Protein AF-W2TAZ3-F1 (afdb_monomer)

Radius of gyration: 18.21 Å; Cα contacts (8 Å, |Δi|>4): 31; chains: 1; bounding box: 49×25×47 Å

Sequence (84 aa):
MYDDTLSRQAKKRMNELPVEEILRIQSRTAFTVREEELLRGLDIGNNSCPDRAMMEELIKKYPEDFHSARTPQSLLDHWHILNS

Nearest PDB structures (foldseek):
  6d57-assembly1_B  TM=4.216E-01  e=3.491E+00  Campylobacter jejuni
  4ets-assembly1_A  TM=4.121E-01  e=5.013E+00  Campylobacter jejuni subsp. jejuni
  2cru-assembly1_A  TM=2.343E-01  e=8.625E+00  Homo sapiens

Foldseek 3Di:
DPDPVVVVVVVVVVVVPPPVNVLVVVVVDDQDPLLVVLLVPQCCDPPPADDLVSLVVSCVVCVPNDDPSDHSVNSRVVSVVVVD

Mean predicted aligned error: 10.42 Å

Organism: Necator americanus (NCBI:txid51031)

pLDDT: mean 79.03, std 11.96, range [54.78, 93.12]

Solvent-accessible surface area (backbone atoms only — not comparable to full-atom values): 5201 Å² total; per-residue (Å²): 134,86,57,68,64,59,55,50,51,51,56,49,50,68,72,62,58,52,68,70,58,50,50,58,52,54,74,67,54,73,84,48,72,66,44,48,51,54,64,70,66,53,82,50,77,93,49,94,65,80,51,59,65,58,38,43,52,49,44,71,72,37,62,86,67,44,62,91,87,67,43,34,66,58,51,51,56,49,49,51,62,74,74,103

Secondary structure (DSSP, 8-state):
---HHHHHHHHHHHHT--HHHHHHHHTTPPPPHHHHHHHHT---TT-SS--HHHHHHHHHH-TTTS-TT--HHHHHHHHHHHT-

InterPro domains:
  IPR025999 Microspherule protein, N-terminal domain [PF13325] (1-83)

Structure (mmCIF, N/CA/C/O backbone):
data_AF-W2TAZ3-F1
#
_entry.id   AF-W2TAZ3-F1
#
loop_
_atom_site.group_PDB
_atom_site.id
_atom_site.type_symbol
_atom_site.label_atom_id
_atom_site.label_alt_id
_atom_site.label_comp_id
_atom_site.label_asym_id
_atom_site.label_entity_id
_atom_site.label_seq_id
_atom_site.pdbx_PDB_ins_code
_atom_site.Cartn_x
_atom_site.Cartn_y
_atom_site.Cartn_z
_atom_site.occupancy
_atom_site.B_iso_or_equiv
_atom_site.auth_seq_id
_atom_site.auth_comp_id
_atom_site.auth_asym_id
_atom_site.auth_atom_id
_atom_site.pdbx_PDB_model_num
ATOM 1 N N . MET A 1 1 ? -34.028 -10.685 27.539 1.00 57.78 1 MET A N 1
ATOM 2 C CA . MET A 1 1 ? -33.742 -9.293 27.945 1.00 57.78 1 MET A CA 1
ATOM 3 C C . MET A 1 1 ? -32.453 -8.884 27.257 1.00 57.78 1 MET A C 1
ATOM 5 O O . MET A 1 1 ? -31.449 -9.545 27.479 1.00 57.78 1 MET A O 1
ATOM 9 N N . TYR A 1 2 ? -32.503 -7.909 26.347 1.00 54.78 2 TYR A N 1
ATOM 10 C CA . TYR A 1 2 ? -31.296 -7.332 25.752 1.00 54.78 2 TYR A CA 1
ATOM 11 C C . TYR A 1 2 ? -30.743 -6.324 26.756 1.00 54.78 2 TYR A C 1
ATOM 13 O O . TYR A 1 2 ? -31.447 -5.395 27.143 1.00 54.78 2 TYR A O 1
ATOM 21 N N . ASP A 1 3 ? -29.527 -6.557 27.231 1.00 68.88 3 ASP A N 1
ATOM 22 C CA . ASP A 1 3 ? -28.897 -5.701 28.224 1.00 68.88 3 ASP A CA 1
ATOM 23 C C . ASP A 1 3 ? -28.295 -4.478 27.511 1.00 68.88 3 ASP A C 1
ATOM 25 O O . ASP A 1 3 ? -27.228 -4.532 26.892 1.00 68.88 3 ASP A O 1
ATOM 29 N N . ASP A 1 4 ? -29.048 -3.377 27.519 1.00 61.81 4 ASP A N 1
ATOM 30 C CA . ASP A 1 4 ? -28.697 -2.098 26.883 1.00 61.81 4 ASP A CA 1
ATOM 31 C C . ASP A 1 4 ? -27.337 -1.560 27.370 1.00 61.81 4 ASP A C 1
ATOM 33 O O . ASP A 1 4 ? -26.601 -0.901 26.628 1.00 61.81 4 ASP A O 1
ATOM 37 N N . THR A 1 5 ? -26.978 -1.880 28.614 1.00 64.06 5 THR A N 1
ATOM 38 C CA . THR A 1 5 ? -25.696 -1.558 29.240 1.00 64.06 5 THR A CA 1
ATOM 39 C C . THR A 1 5 ? -24.543 -2.368 28.652 1.00 64.06 5 THR A C 1
ATOM 41 O O . THR A 1 5 ? -23.537 -1.775 28.252 1.00 64.06 5 THR A O 1
ATOM 44 N N . LEU A 1 6 ? -24.702 -3.684 28.489 1.00 62.53 6 LEU A N 1
ATOM 45 C CA . LEU A 1 6 ? -23.724 -4.541 27.813 1.00 62.53 6 LEU A CA 1
ATOM 46 C C . LEU A 1 6 ? -23.502 -4.103 26.355 1.00 62.53 6 LEU A C 1
ATOM 48 O O . LEU A 1 6 ? -22.366 -4.041 25.884 1.00 62.53 6 LEU A O 1
ATOM 52 N N . SER A 1 7 ? -24.574 -3.722 25.651 1.00 63.72 7 SER A N 1
ATOM 53 C CA . SER A 1 7 ? -24.492 -3.264 24.258 1.00 63.72 7 SER A CA 1
ATOM 54 C C . SER A 1 7 ? -23.727 -1.937 24.116 1.00 63.72 7 SER A C 1
ATOM 56 O O . SER A 1 7 ? -22.901 -1.781 23.212 1.00 63.72 7 SER A O 1
ATOM 58 N N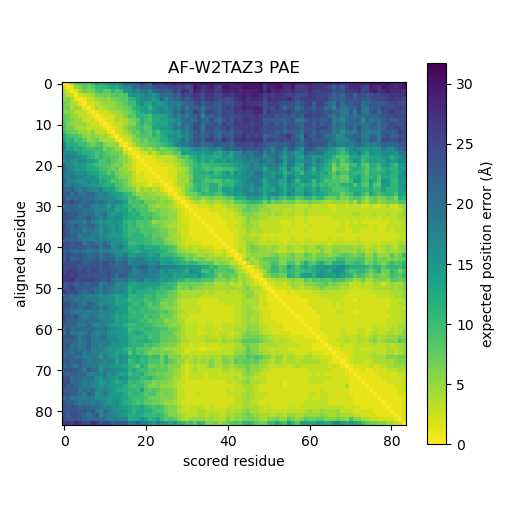 . ARG A 1 8 ? -23.921 -0.987 25.044 1.00 65.12 8 ARG A N 1
ATOM 59 C CA . ARG A 1 8 ? -23.148 0.273 25.083 1.00 65.12 8 ARG A CA 1
ATOM 60 C C . ARG A 1 8 ? -21.690 0.045 25.463 1.00 65.12 8 ARG A C 1
ATOM 62 O O . ARG A 1 8 ? -20.811 0.671 24.878 1.00 65.12 8 ARG A O 1
ATOM 69 N N . GLN A 1 9 ? -21.422 -0.861 26.401 1.00 61.34 9 GLN A N 1
ATOM 70 C CA . GLN A 1 9 ? -20.061 -1.187 26.819 1.00 61.34 9 GLN A CA 1
ATOM 71 C C . GLN A 1 9 ? -19.278 -1.893 25.702 1.00 61.34 9 GLN A C 1
ATOM 73 O O . GLN A 1 9 ? -18.112 -1.570 25.479 1.00 61.34 9 GLN A O 1
ATOM 78 N N . ALA A 1 10 ? -19.931 -2.775 24.940 1.00 60.28 10 ALA A N 1
ATOM 79 C CA . ALA A 1 10 ? -19.360 -3.378 23.739 1.00 60.28 10 ALA A CA 1
ATOM 80 C C . ALA A 1 10 ? -19.046 -2.323 22.662 1.00 60.28 10 ALA A C 1
ATOM 82 O O . ALA A 1 10 ? -17.929 -2.290 22.151 1.00 60.28 10 ALA A O 1
ATOM 83 N N . LYS A 1 11 ? -19.975 -1.394 22.380 1.00 60.78 11 LYS A N 1
ATOM 84 C CA . LYS A 1 11 ? -19.742 -0.269 21.448 1.00 60.78 11 LYS A CA 1
ATOM 85 C C . LYS A 1 11 ? -18.595 0.646 21.885 1.00 60.78 11 LYS A C 1
ATOM 87 O O . LYS A 1 11 ? -17.857 1.149 21.038 1.00 60.78 11 LYS A O 1
ATOM 92 N N . LYS A 1 12 ? -18.438 0.863 23.193 1.00 60.72 12 LYS A N 1
ATOM 93 C CA . LYS A 1 12 ? -17.346 1.669 23.746 1.00 60.72 12 LYS A CA 1
ATOM 94 C C . LYS A 1 12 ? -16.002 0.952 23.606 1.00 60.72 12 LYS A C 1
ATOM 96 O O . LYS A 1 12 ? -15.067 1.543 23.088 1.00 60.72 12 LYS A O 1
ATOM 101 N N . ARG A 1 13 ? -15.942 -0.346 23.922 1.00 58.12 13 ARG A N 1
ATOM 102 C CA . ARG A 1 13 ? -14.736 -1.164 23.707 1.00 58.12 13 ARG A CA 1
ATOM 103 C C . ARG A 1 13 ? -14.338 -1.303 22.238 1.00 58.12 13 ARG A C 1
ATOM 105 O O . ARG A 1 13 ? -13.151 -1.351 21.956 1.00 58.12 13 ARG A O 1
ATO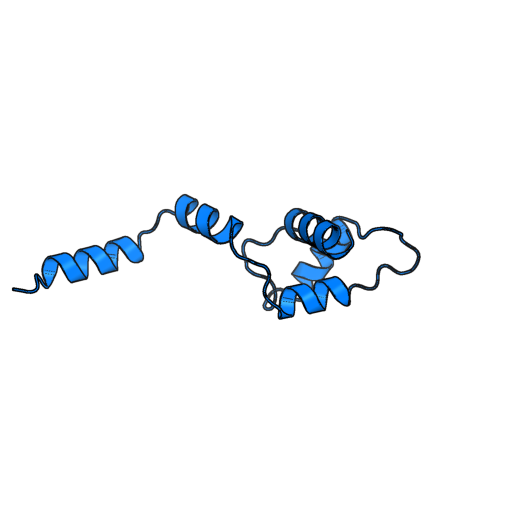M 112 N N . MET A 1 14 ? -15.294 -1.330 21.307 1.00 56.81 14 MET A N 1
ATOM 113 C CA . MET A 1 14 ? -14.989 -1.276 19.869 1.00 56.81 14 MET A CA 1
ATOM 114 C C . MET A 1 14 ? -14.343 0.056 19.454 1.00 56.81 14 MET A C 1
ATOM 116 O O . MET A 1 14 ? -13.537 0.064 18.532 1.00 56.81 14 MET A O 1
ATOM 120 N N . ASN A 1 15 ?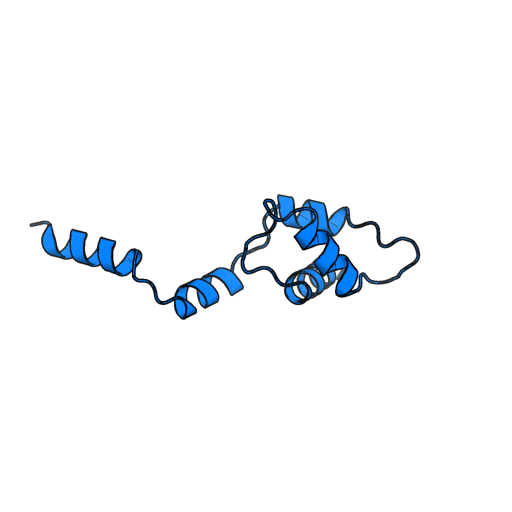 -14.671 1.166 20.126 1.00 58.91 15 ASN A N 1
ATOM 121 C CA . ASN A 1 15 ? -14.021 2.466 19.905 1.00 58.91 15 ASN A CA 1
ATOM 122 C C . ASN A 1 15 ? -12.675 2.600 20.638 1.00 58.91 15 ASN A C 1
ATOM 124 O O . ASN A 1 15 ? -11.831 3.378 20.214 1.00 58.91 15 ASN A O 1
ATOM 128 N N . GLU A 1 16 ? -12.466 1.847 21.719 1.00 63.78 16 GLU A N 1
ATOM 129 C CA . GLU A 1 16 ? -11.236 1.837 22.527 1.00 63.78 16 GLU A CA 1
ATOM 130 C C . GLU A 1 16 ? -10.303 0.672 22.150 1.00 63.78 16 GLU A C 1
ATOM 132 O O . GLU A 1 16 ? -9.559 0.168 22.994 1.00 63.78 16 GLU A O 1
ATOM 137 N N . LEU A 1 17 ? -10.345 0.206 20.895 1.00 65.44 17 LEU A N 1
ATOM 138 C CA . LEU A 1 17 ? -9.376 -0.782 20.429 1.00 65.44 17 LEU A CA 1
ATOM 139 C C . LEU A 1 17 ? -7.958 -0.206 20.598 1.00 65.44 17 LEU A C 1
ATOM 141 O O . LEU A 1 17 ? -7.700 0.910 20.137 1.00 65.44 17 LEU A O 1
ATOM 145 N N . PRO A 1 18 ? -7.036 -0.936 21.254 1.00 76.44 18 PRO A N 1
ATOM 146 C CA . PRO A 1 18 ? -5.671 -0.467 21.418 1.00 76.44 18 PRO A CA 1
ATOM 147 C C . PRO A 1 18 ? -5.051 -0.197 20.047 1.00 76.44 18 PRO A C 1
ATOM 149 O O . PRO A 1 18 ? -5.266 -0.963 19.107 1.00 76.44 18 PRO A O 1
ATOM 152 N N . VAL A 1 19 ? -4.245 0.863 19.940 1.00 69.50 19 VAL A N 1
ATOM 153 C CA . VAL A 1 19 ? -3.554 1.232 18.692 1.00 69.50 19 VAL A CA 1
ATOM 154 C C . VAL A 1 19 ? -2.780 0.042 18.117 1.00 69.50 19 VAL A C 1
ATOM 156 O O . VAL A 1 19 ? -2.809 -0.180 16.915 1.00 69.50 19 VAL A O 1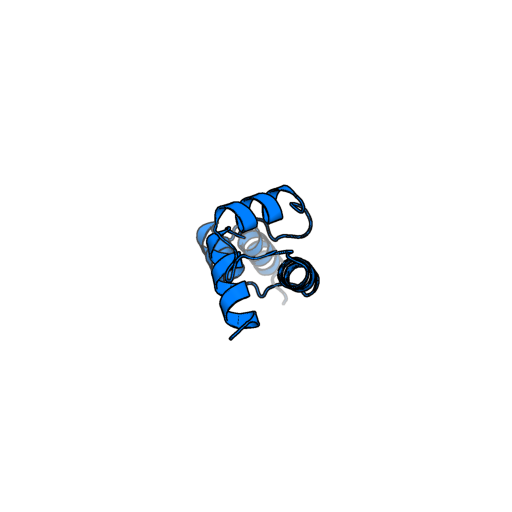
ATOM 159 N N . GLU A 1 20 ? -2.166 -0.781 18.965 1.00 68.56 20 GLU A N 1
ATOM 160 C CA . GLU A 1 20 ? -1.460 -2.002 18.553 1.00 68.56 20 GLU A CA 1
ATOM 161 C C . GLU A 1 20 ? -2.382 -3.039 17.895 1.00 68.56 20 GLU A C 1
ATOM 163 O O . GLU A 1 20 ? -2.003 -3.687 16.922 1.00 68.56 20 GLU A O 1
ATOM 168 N N . GLU A 1 21 ? -3.615 -3.167 18.383 1.00 69.00 21 GLU A N 1
ATOM 169 C CA . GLU A 1 21 ? -4.623 -4.079 17.842 1.00 69.00 21 GLU A CA 1
ATOM 170 C C . GLU A 1 21 ? -5.136 -3.572 16.485 1.00 69.00 21 GLU A C 1
ATOM 172 O O . GLU A 1 21 ? -5.291 -4.350 15.543 1.00 69.00 21 GLU A O 1
ATOM 177 N N . ILE A 1 22 ? -5.324 -2.252 16.365 1.00 68.19 22 ILE A N 1
ATOM 178 C CA . ILE A 1 22 ? -5.663 -1.575 15.107 1.00 68.19 22 ILE A CA 1
ATOM 179 C C . ILE A 1 22 ? -4.538 -1.785 14.091 1.00 68.19 22 ILE A C 1
ATOM 181 O O . ILE A 1 22 ? -4.808 -2.225 12.978 1.00 68.19 22 ILE A O 1
ATOM 185 N N . LEU A 1 23 ? -3.282 -1.564 14.484 1.00 66.06 23 LEU A N 1
ATOM 186 C CA . LEU A 1 23 ? -2.110 -1.783 13.636 1.00 66.06 23 LEU A CA 1
ATOM 187 C C . LEU A 1 23 ? -1.964 -3.255 13.231 1.00 66.06 23 LEU A C 1
ATOM 189 O O . LEU A 1 23 ? -1.621 -3.535 12.086 1.00 66.06 23 LEU A O 1
ATOM 193 N N . ARG A 1 24 ? -2.270 -4.208 14.124 1.00 66.94 24 ARG A N 1
ATOM 194 C CA . ARG A 1 24 ? -2.257 -5.650 13.815 1.00 66.94 24 ARG A CA 1
ATOM 195 C C . ARG A 1 24 ? -3.338 -6.044 12.811 1.00 66.94 24 ARG A C 1
ATOM 197 O O . ARG A 1 24 ? -3.128 -6.948 12.007 1.00 66.94 24 ARG A O 1
ATOM 204 N N . ILE A 1 25 ? -4.508 -5.415 12.870 1.00 66.75 25 ILE A N 1
ATOM 205 C CA . ILE A 1 25 ? -5.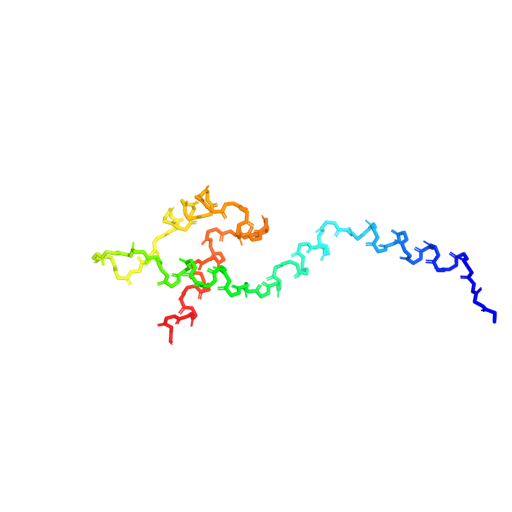567 -5.630 11.878 1.00 66.75 25 ILE A CA 1
ATOM 206 C C . ILE A 1 25 ? -5.166 -4.968 10.556 1.00 66.75 25 ILE A C 1
ATOM 208 O O . ILE A 1 25 ? -5.234 -5.608 9.511 1.00 66.75 25 ILE A O 1
ATOM 212 N N . GLN A 1 26 ? -4.671 -3.730 10.613 1.00 65.56 26 GLN A N 1
ATOM 213 C CA . GLN A 1 26 ? -4.271 -2.941 9.448 1.00 65.56 26 GLN A CA 1
ATOM 214 C C . GLN A 1 26 ? -3.065 -3.520 8.702 1.00 65.56 26 GLN A C 1
ATOM 216 O O . GLN A 1 26 ? -2.999 -3.429 7.479 1.00 65.56 26 GLN A O 1
ATOM 221 N N . SER A 1 27 ? -2.137 -4.177 9.399 1.00 62.97 27 SER A N 1
ATOM 222 C CA . SER A 1 27 ? -1.013 -4.880 8.770 1.00 62.97 27 SER A CA 1
ATOM 223 C C . SER A 1 27 ? -1.452 -6.100 7.960 1.00 62.97 27 SER A C 1
ATOM 225 O O . SER A 1 27 ? -0.743 -6.521 7.051 1.00 62.97 27 SER A O 1
ATOM 227 N N . ARG A 1 28 ? -2.640 -6.646 8.253 1.00 67.81 28 ARG A N 1
ATOM 228 C CA . ARG A 1 28 ? -3.285 -7.724 7.489 1.00 67.81 28 ARG A CA 1
ATOM 229 C C . ARG A 1 28 ? -4.308 -7.191 6.484 1.00 67.81 28 ARG A C 1
ATOM 231 O O . ARG A 1 28 ? -4.963 -7.991 5.818 1.00 67.81 28 ARG A O 1
ATOM 238 N N . THR A 1 29 ? -4.463 -5.870 6.372 1.00 75.75 29 THR A N 1
ATOM 239 C CA . THR A 1 29 ? -5.374 -5.262 5.403 1.00 75.75 29 THR A CA 1
ATOM 240 C C . THR A 1 29 ? -4.856 -5.513 3.996 1.00 75.75 29 THR A C 1
ATOM 242 O O . THR A 1 29 ? -3.768 -5.058 3.621 1.00 75.75 29 THR A O 1
ATOM 245 N N . ALA A 1 30 ? -5.666 -6.232 3.220 1.00 81.62 30 ALA A N 1
ATOM 246 C CA . ALA A 1 30 ? -5.437 -6.477 1.804 1.00 81.62 30 ALA A CA 1
ATOM 247 C C . ALA A 1 30 ? -5.258 -5.158 1.041 1.00 81.62 30 ALA A C 1
ATOM 249 O O . ALA A 1 30 ? -5.801 -4.126 1.441 1.00 81.62 30 ALA A O 1
ATOM 250 N N . PHE A 1 31 ? -4.475 -5.187 -0.034 1.00 86.88 31 PHE A N 1
ATOM 251 C CA . PHE A 1 31 ? -4.392 -4.054 -0.948 1.00 86.88 31 PHE A CA 1
ATOM 252 C C . PHE A 1 31 ? -5.738 -3.876 -1.643 1.00 86.88 31 PHE A C 1
ATOM 254 O O . PHE A 1 31 ? -6.392 -4.848 -2.022 1.00 86.88 31 PHE A O 1
ATOM 261 N N . THR A 1 32 ? -6.195 -2.633 -1.729 1.00 89.56 32 THR A N 1
ATOM 262 C CA . THR A 1 32 ? -7.393 -2.312 -2.499 1.00 89.56 32 THR A CA 1
ATOM 263 C C . THR A 1 32 ? -7.076 -2.384 -3.989 1.00 89.56 32 THR A C 1
ATOM 265 O O . THR A 1 32 ? -5.934 -2.180 -4.399 1.00 89.56 32 THR A O 1
ATOM 268 N N . VAL A 1 33 ? -8.106 -2.594 -4.814 1.00 88.69 33 VAL A N 1
ATOM 269 C CA . VAL A 1 33 ? -7.963 -2.601 -6.282 1.00 88.69 33 VAL A CA 1
ATOM 270 C C . VAL A 1 33 ? -7.266 -1.327 -6.770 1.00 88.69 33 VAL A C 1
ATOM 272 O O . VAL A 1 33 ? -6.391 -1.391 -7.623 1.00 88.69 33 VAL A O 1
ATOM 275 N N . ARG A 1 34 ? -7.590 -0.181 -6.161 1.00 89.81 34 ARG A N 1
ATOM 276 C CA . ARG A 1 34 ? -6.991 1.111 -6.492 1.00 89.81 34 ARG A CA 1
ATOM 277 C C . ARG A 1 34 ? -5.494 1.169 -6.177 1.00 89.81 34 ARG A C 1
ATOM 279 O O . ARG A 1 34 ? -4.722 1.649 -7.002 1.00 89.81 34 ARG A O 1
ATOM 286 N N . GLU A 1 35 ? -5.078 0.671 -5.011 1.00 90.50 35 GLU A N 1
ATOM 287 C CA . GLU A 1 35 ? -3.656 0.583 -4.646 1.00 90.50 35 GLU A CA 1
ATOM 288 C C . GLU A 1 35 ? -2.899 -0.336 -5.620 1.00 90.50 35 GLU A C 1
ATOM 290 O O . GLU A 1 35 ? -1.791 -0.013 -6.047 1.00 90.50 35 GLU A O 1
ATOM 295 N N . GLU A 1 36 ? -3.503 -1.461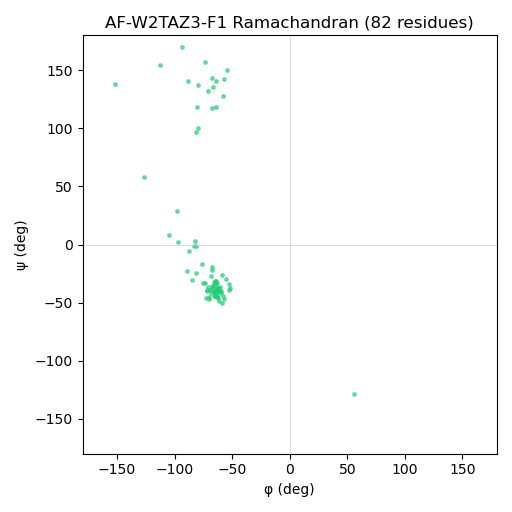 -6.012 1.00 90.56 36 GLU A N 1
ATOM 296 C CA . GLU A 1 36 ? -2.918 -2.372 -6.999 1.00 90.56 36 GLU A CA 1
ATOM 297 C C . GLU A 1 36 ? -2.806 -1.740 -8.390 1.00 90.56 36 GLU A C 1
ATOM 299 O O . GLU A 1 36 ? -1.791 -1.918 -9.056 1.00 90.56 36 GLU A O 1
ATOM 304 N N . GLU A 1 37 ? -3.812 -0.986 -8.840 1.00 91.06 37 GLU A N 1
ATOM 305 C CA . GLU A 1 37 ? -3.756 -0.246 -10.106 1.00 91.06 37 GLU A CA 1
ATOM 306 C C . GLU A 1 37 ? -2.603 0.764 -10.112 1.00 91.06 37 GLU A C 1
ATOM 308 O O . GLU A 1 37 ? -1.876 0.857 -11.101 1.00 91.06 37 GLU A O 1
ATOM 313 N N . LEU A 1 38 ? -2.389 1.472 -8.998 1.00 91.38 38 LEU A N 1
ATOM 314 C CA . LEU A 1 38 ? -1.262 2.396 -8.840 1.00 91.38 38 LEU A CA 1
ATOM 315 C C . LEU A 1 38 ? 0.089 1.668 -8.857 1.00 91.38 38 LEU A C 1
ATOM 317 O O . LEU A 1 38 ? 1.036 2.160 -9.466 1.00 91.38 38 LEU A O 1
ATOM 321 N N . LEU A 1 39 ? 0.180 0.493 -8.228 1.00 89.81 39 LEU A N 1
ATOM 322 C CA . LEU A 1 39 ? 1.398 -0.324 -8.223 1.00 89.81 39 LEU A CA 1
ATOM 323 C C . LEU A 1 39 ? 1.694 -0.964 -9.585 1.00 89.81 39 LEU A C 1
ATOM 325 O O . LEU A 1 39 ? 2.857 -1.054 -9.972 1.00 89.81 39 LEU A O 1
ATOM 329 N N . ARG A 1 40 ? 0.667 -1.389 -10.329 1.00 87.75 40 ARG A N 1
ATOM 330 C CA . ARG A 1 40 ? 0.802 -1.935 -11.692 1.00 87.75 40 ARG A CA 1
ATOM 331 C C . ARG A 1 40 ? 1.098 -0.851 -12.724 1.00 87.75 40 ARG A C 1
ATOM 333 O O . ARG A 1 40 ? 1.797 -1.114 -13.694 1.00 87.75 40 ARG A O 1
ATOM 340 N N . GLY A 1 41 ? 0.563 0.350 -12.518 1.00 85.25 41 GLY A N 1
ATOM 341 C CA . GLY A 1 41 ? 0.823 1.529 -13.342 1.00 85.25 41 GLY A CA 1
ATOM 342 C C . GLY A 1 41 ? 2.119 2.262 -12.993 1.00 85.25 41 GLY A C 1
ATOM 343 O O . GLY A 1 41 ? 2.380 3.320 -13.565 1.00 85.25 41 GLY A O 1
ATOM 344 N N . LEU A 1 42 ? 2.910 1.745 -12.047 1.00 85.25 42 LEU A N 1
ATOM 345 C CA . LEU A 1 42 ? 4.197 2.321 -11.686 1.00 85.25 42 LEU A CA 1
ATOM 346 C C . LEU A 1 42 ? 5.148 2.229 -12.887 1.00 85.25 42 LEU A C 1
ATOM 348 O O . LEU A 1 42 ? 5.477 1.138 -13.347 1.00 85.25 42 LEU A O 1
ATOM 352 N N . ASP A 1 43 ? 5.594 3.380 -13.387 1.00 80.31 43 ASP A N 1
ATOM 353 C CA . ASP A 1 43 ? 6.579 3.449 -14.465 1.00 80.31 43 ASP A CA 1
ATOM 354 C C . ASP A 1 43 ? 7.978 3.219 -13.884 1.00 80.31 43 ASP A C 1
ATOM 356 O O . ASP A 1 43 ? 8.570 4.094 -13.251 1.00 80.31 43 ASP A O 1
AT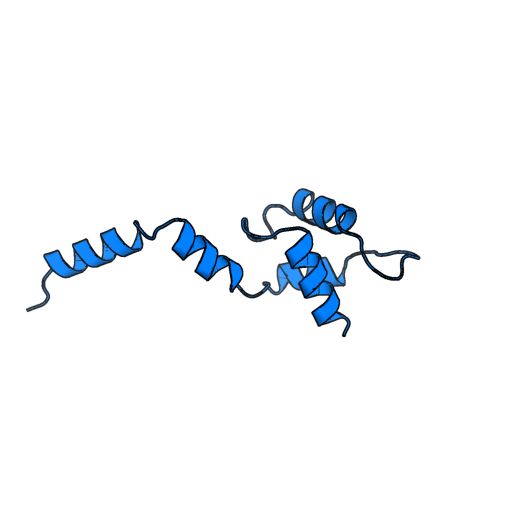OM 360 N N . ILE A 1 44 ? 8.483 1.997 -14.044 1.00 80.38 44 ILE A N 1
ATOM 361 C CA . ILE A 1 44 ? 9.798 1.586 -13.527 1.00 80.38 44 ILE A CA 1
ATOM 362 C C . ILE A 1 44 ? 10.906 1.918 -14.553 1.00 80.38 44 ILE A C 1
ATOM 364 O O . ILE A 1 44 ? 12.102 1.827 -14.267 1.00 80.38 44 ILE A O 1
ATOM 368 N N . GLY A 1 45 ? 10.518 2.385 -15.747 1.00 75.81 45 GLY A N 1
ATOM 369 C CA . GLY A 1 45 ? 11.419 2.747 -16.835 1.00 75.81 45 GLY A CA 1
ATOM 370 C C . GLY A 1 45 ? 12.348 1.591 -17.211 1.00 75.81 45 GLY A C 1
ATOM 371 O O . GLY A 1 45 ? 11.910 0.466 -17.432 1.00 75.81 45 GLY A O 1
ATOM 372 N N . ASN A 1 46 ? 13.653 1.873 -17.255 1.00 70.00 46 ASN A N 1
ATOM 373 C CA . ASN A 1 46 ? 14.694 0.869 -17.501 1.00 70.00 46 ASN A CA 1
ATOM 374 C C . ASN A 1 46 ? 15.124 0.094 -16.240 1.00 70.00 46 ASN A C 1
ATOM 376 O O . ASN A 1 46 ? 16.015 -0.752 -16.336 1.00 70.00 46 ASN A O 1
ATOM 380 N N . ASN A 1 47 ? 14.566 0.389 -15.061 1.00 72.25 47 ASN A N 1
ATOM 381 C CA . ASN A 1 47 ? 14.906 -0.351 -13.851 1.00 72.25 47 ASN A CA 1
ATOM 382 C C . ASN A 1 47 ? 14.149 -1.683 -13.823 1.00 72.25 47 ASN A C 1
ATOM 384 O O . ASN A 1 47 ? 12.961 -1.758 -14.124 1.00 72.25 47 ASN A O 1
ATOM 388 N N . SER A 1 48 ? 14.838 -2.753 -13.435 1.00 71.75 48 SER A N 1
ATOM 389 C CA . SER A 1 48 ? 14.236 -4.090 -13.364 1.00 71.75 48 SER A CA 1
ATOM 390 C C . SER A 1 48 ? 13.324 -4.277 -12.145 1.00 71.75 48 SER A C 1
ATOM 392 O O . SER A 1 48 ? 12.565 -5.239 -12.091 1.00 71.75 48 SER A O 1
ATOM 394 N N . CYS A 1 49 ? 13.438 -3.402 -11.143 1.00 78.25 49 CYS A N 1
ATOM 395 C CA . CYS A 1 49 ? 12.691 -3.458 -9.892 1.00 78.25 49 CYS A CA 1
ATOM 396 C C . CYS A 1 49 ? 12.538 -2.034 -9.332 1.00 78.25 49 CYS A C 1
ATOM 398 O O . CYS A 1 49 ? 13.501 -1.263 -9.395 1.00 78.25 49 CYS A O 1
ATOM 400 N N . PRO A 1 50 ? 11.358 -1.663 -8.806 1.00 85.88 50 PRO A N 1
ATOM 401 C CA . PRO A 1 50 ? 11.177 -0.390 -8.133 1.00 85.88 50 PRO A CA 1
ATOM 402 C C . PRO A 1 50 ? 11.967 -0.354 -6.824 1.00 85.88 50 PRO A C 1
ATOM 404 O O . PRO A 1 50 ? 12.060 -1.344 -6.098 1.00 85.88 50 PRO A O 1
ATOM 407 N N . ASP A 1 51 ? 12.521 0.807 -6.498 1.00 88.50 51 ASP A N 1
ATOM 408 C CA . ASP A 1 51 ? 13.222 1.011 -5.236 1.00 88.50 51 ASP A CA 1
ATOM 409 C C . ASP A 1 51 ? 12.308 1.594 -4.142 1.00 88.50 51 ASP A C 1
ATOM 411 O O . ASP A 1 51 ? 11.163 2.004 -4.360 1.00 88.50 51 ASP A O 1
ATOM 415 N N . ARG A 1 52 ? 12.823 1.614 -2.908 1.00 88.50 52 ARG A N 1
ATOM 416 C CA . ARG A 1 52 ? 12.078 2.100 -1.740 1.00 88.50 52 ARG A CA 1
ATOM 417 C C . ARG A 1 52 ? 11.731 3.587 -1.847 1.00 88.50 52 ARG A C 1
ATOM 419 O O . ARG A 1 52 ? 10.694 3.984 -1.321 1.00 88.50 52 ARG A O 1
ATOM 426 N N . ALA A 1 53 ? 12.566 4.392 -2.504 1.00 90.38 53 ALA A N 1
ATOM 427 C CA . ALA A 1 53 ? 12.294 5.810 -2.696 1.00 90.38 53 ALA A CA 1
ATOM 428 C C . ALA A 1 53 ? 11.158 6.009 -3.709 1.00 90.38 53 ALA A C 1
ATOM 430 O O . ALA A 1 53 ? 10.269 6.813 -3.450 1.00 90.38 53 ALA A O 1
ATOM 431 N N . MET A 1 54 ? 11.098 5.215 -4.783 1.00 90.75 54 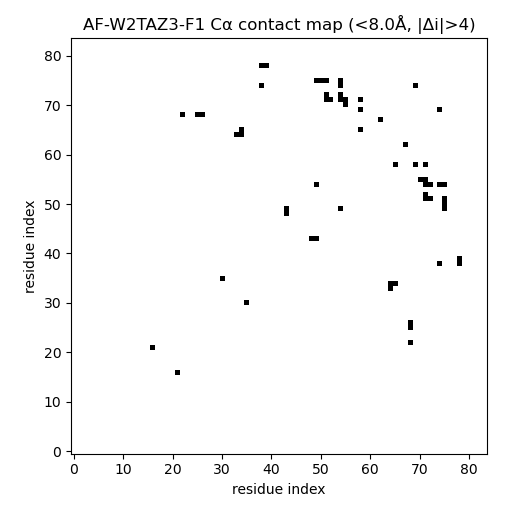MET A N 1
ATOM 432 C CA . MET A 1 54 ? 9.969 5.236 -5.725 1.00 90.75 54 MET A CA 1
ATOM 433 C C . MET A 1 54 ? 8.633 4.947 -5.032 1.00 90.75 54 MET A C 1
ATOM 435 O O . MET A 1 54 ? 7.655 5.657 -5.264 1.00 90.75 54 MET A O 1
ATOM 439 N N . MET A 1 55 ? 8.590 3.950 -4.142 1.00 91.25 55 MET A N 1
ATOM 440 C CA . MET A 1 55 ? 7.375 3.651 -3.372 1.00 91.25 55 MET A CA 1
ATOM 441 C C . MET A 1 55 ? 7.024 4.758 -2.373 1.00 91.25 55 MET A C 1
ATOM 443 O O . MET A 1 55 ? 5.847 5.041 -2.160 1.00 91.25 55 MET A O 1
ATOM 447 N N . GLU A 1 56 ? 8.020 5.406 -1.765 1.00 91.81 56 GLU A N 1
ATOM 448 C CA . GLU A 1 56 ? 7.787 6.555 -0.886 1.00 91.81 56 GLU A CA 1
ATOM 449 C C . GLU A 1 56 ? 7.184 7.744 -1.647 1.00 91.81 56 GLU A C 1
ATOM 451 O O . GLU A 1 56 ? 6.208 8.341 -1.189 1.00 91.81 56 GLU A O 1
ATOM 456 N N . GLU A 1 57 ? 7.711 8.050 -2.831 1.00 91.94 57 GLU A N 1
ATOM 457 C CA . GLU A 1 57 ? 7.170 9.094 -3.702 1.00 91.94 57 GLU A CA 1
ATOM 458 C C . GLU A 1 57 ? 5.761 8.742 -4.196 1.00 91.94 57 GLU A C 1
ATOM 460 O O . GLU A 1 57 ? 4.901 9.619 -4.265 1.00 91.94 57 GLU A O 1
ATOM 465 N N . LEU A 1 58 ? 5.475 7.462 -4.459 1.00 91.38 58 LEU A N 1
ATOM 466 C CA . LEU A 1 58 ? 4.138 7.000 -4.834 1.00 91.38 58 LEU A CA 1
ATOM 467 C C . LEU A 1 58 ? 3.113 7.235 -3.711 1.00 91.38 58 LEU A C 1
ATOM 469 O O . LEU A 1 58 ? 2.032 7.760 -3.975 1.00 91.38 58 LEU A O 1
ATOM 473 N N . ILE A 1 59 ? 3.467 6.920 -2.459 1.00 91.38 59 ILE A N 1
ATOM 474 C CA . ILE A 1 59 ? 2.610 7.173 -1.286 1.00 91.38 59 ILE A CA 1
ATOM 475 C C . ILE A 1 59 ? 2.379 8.676 -1.103 1.00 91.38 59 ILE A C 1
ATOM 477 O O . ILE A 1 59 ? 1.248 9.104 -0.889 1.00 91.38 59 ILE A O 1
ATOM 481 N N . LYS A 1 60 ? 3.433 9.494 -1.220 1.00 91.06 60 LYS A N 1
ATOM 482 C CA . LYS A 1 60 ? 3.325 10.960 -1.117 1.00 91.06 60 LYS A CA 1
ATOM 483 C C . LYS A 1 60 ? 2.481 11.568 -2.236 1.00 91.06 60 LYS A C 1
ATOM 485 O O . LYS A 1 60 ? 1.831 12.585 -2.014 1.00 91.06 60 LYS A O 1
ATOM 490 N N . LYS A 1 61 ? 2.511 10.973 -3.430 1.00 93.12 61 LYS A N 1
ATOM 491 C CA . LYS A 1 61 ? 1.753 11.431 -4.599 1.00 93.12 61 LYS A CA 1
ATOM 492 C C . LYS A 1 61 ? 0.267 11.083 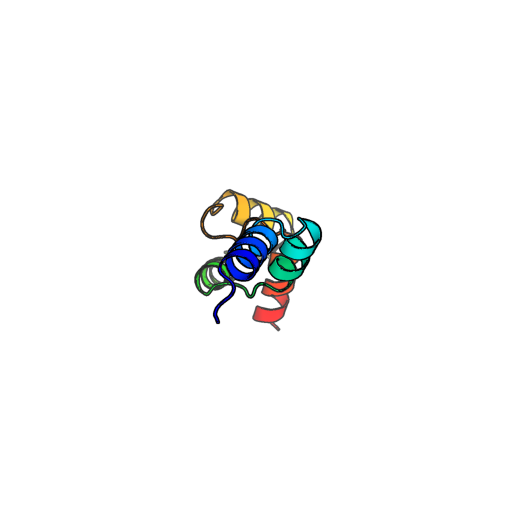-4.506 1.00 93.12 61 LYS A C 1
ATOM 494 O O . LYS A 1 61 ? -0.551 11.863 -4.985 1.00 93.12 61 LYS A O 1
ATOM 499 N N . TYR A 1 62 ? -0.071 9.955 -3.880 1.00 91.88 62 TYR A N 1
ATOM 500 C CA . TYR A 1 62 ? -1.448 9.467 -3.734 1.00 91.88 62 TYR A CA 1
ATOM 501 C C . TYR A 1 62 ? -1.813 9.161 -2.265 1.00 91.88 62 TYR A C 1
ATOM 503 O O . TYR A 1 62 ? -2.195 8.035 -1.941 1.00 91.88 62 TYR A O 1
ATOM 511 N N . PRO A 1 63 ? -1.714 10.140 -1.345 1.00 88.50 63 PRO A N 1
ATOM 512 C CA . PRO A 1 63 ? -1.879 9.898 0.090 1.00 88.50 63 PRO A CA 1
ATOM 513 C C . PRO A 1 63 ? -3.311 9.510 0.487 1.00 88.50 63 PRO A C 1
ATOM 515 O O . PRO A 1 63 ? -3.510 8.955 1.562 1.00 88.50 63 PRO A O 1
ATOM 518 N N . GLU A 1 64 ? -4.301 9.811 -0.359 1.00 89.62 64 GLU A N 1
ATOM 519 C CA . GLU A 1 64 ? -5.710 9.459 -0.138 1.00 89.62 64 GLU A CA 1
ATOM 520 C C . GLU A 1 64 ? -6.077 8.078 -0.702 1.00 89.62 64 GLU A C 1
ATOM 522 O O . GLU A 1 64 ? -7.040 7.467 -0.242 1.00 89.62 64 GLU A O 1
ATOM 527 N N . ASP A 1 65 ? -5.317 7.574 -1.681 1.00 90.69 65 ASP A N 1
ATOM 528 C CA . ASP A 1 65 ? -5.545 6.255 -2.278 1.00 90.69 65 ASP A CA 1
ATOM 529 C C . ASP A 1 65 ? -4.881 5.133 -1.460 1.00 90.69 65 ASP A C 1
ATOM 531 O O . ASP A 1 65 ? -5.387 4.010 -1.424 1.00 90.69 65 ASP A O 1
ATOM 535 N N . PHE A 1 66 ? -3.757 5.422 -0.792 1.00 88.94 66 PHE A N 1
ATOM 536 C CA . PHE A 1 66 ? -3.066 4.455 0.062 1.00 88.94 66 PHE A CA 1
ATOM 537 C C . PHE A 1 66 ? -3.594 4.475 1.494 1.00 88.94 66 PHE A C 1
ATOM 539 O O . PHE A 1 66 ? -3.827 5.522 2.097 1.00 88.94 66 PHE A O 1
ATOM 546 N N . HIS A 1 67 ? -3.715 3.289 2.088 1.00 86.94 67 HIS A N 1
ATOM 547 C CA . HIS A 1 67 ? -4.079 3.183 3.495 1.00 86.94 67 HIS A CA 1
ATOM 548 C C . HIS A 1 67 ? -2.984 3.804 4.396 1.00 86.94 67 HIS A C 1
ATOM 550 O O . HIS A 1 67 ? -1.796 3.598 4.168 1.00 86.94 67 HIS A O 1
ATOM 556 N N . SER A 1 68 ? -3.353 4.507 5.474 1.00 83.50 68 SER A N 1
ATOM 557 C CA . SER A 1 68 ? -2.409 5.256 6.338 1.00 83.50 68 SER A CA 1
ATOM 558 C C . SER A 1 68 ? -1.303 4.407 6.983 1.00 83.50 68 SER A C 1
ATOM 560 O O . SER A 1 68 ? -0.226 4.905 7.294 1.00 83.50 68 SER A O 1
ATOM 562 N N . ALA A 1 69 ? -1.559 3.113 7.174 1.00 83.19 69 ALA A N 1
ATOM 563 C CA . ALA A 1 69 ? -0.581 2.135 7.655 1.00 83.19 69 ALA A CA 1
ATOM 564 C C . ALA A 1 69 ? 0.377 1.594 6.566 1.00 83.19 69 ALA A C 1
ATOM 566 O O . ALA A 1 69 ? 1.221 0.747 6.866 1.00 83.19 69 ALA A O 1
ATOM 567 N N . ARG A 1 70 ? 0.248 2.017 5.300 1.00 87.56 70 ARG A N 1
ATOM 568 C CA . ARG A 1 70 ? 1.129 1.568 4.216 1.00 87.56 70 ARG A CA 1
ATOM 569 C C . ARG A 1 70 ? 2.512 2.167 4.375 1.00 87.56 70 ARG A C 1
ATOM 571 O O . ARG A 1 70 ? 2.685 3.367 4.557 1.00 87.56 70 ARG A O 1
ATOM 578 N N . THR A 1 71 ? 3.509 1.302 4.254 1.00 89.94 71 THR A N 1
ATOM 579 C CA . THR A 1 71 ? 4.912 1.704 4.235 1.00 89.94 71 THR A CA 1
ATOM 580 C C . THR A 1 71 ? 5.503 1.444 2.855 1.00 89.94 71 THR A C 1
ATOM 582 O O . THR A 1 71 ? 5.056 0.514 2.175 1.00 89.94 71 THR A O 1
ATOM 585 N N . PRO A 1 72 ? 6.559 2.177 2.456 1.00 90.06 72 PRO A N 1
ATOM 586 C CA . PRO A 1 72 ? 7.275 1.890 1.216 1.00 90.06 72 PRO A CA 1
ATOM 587 C C . PRO A 1 72 ? 7.718 0.422 1.116 1.00 90.06 72 PRO A C 1
ATOM 589 O O . PRO A 1 72 ? 7.681 -0.170 0.044 1.00 90.06 72 PRO A O 1
ATOM 592 N N . GLN A 1 73 ? 8.072 -0.193 2.253 1.00 88.88 73 GLN A N 1
ATOM 593 C CA . GLN A 1 73 ? 8.450 -1.604 2.312 1.00 88.88 73 GLN A CA 1
ATOM 594 C C . GLN A 1 73 ? 7.267 -2.538 2.031 1.00 88.88 73 GLN A C 1
ATOM 596 O O . GLN A 1 73 ? 7.430 -3.515 1.309 1.00 88.88 73 GLN A O 1
ATOM 601 N N . SER A 1 74 ? 6.083 -2.239 2.573 1.00 89.00 74 SER A N 1
ATOM 602 C CA . SER A 1 74 ? 4.865 -3.015 2.315 1.00 89.00 74 SER A CA 1
ATOM 603 C C . SER A 1 74 ? 4.454 -2.956 0.844 1.00 89.00 74 SER A C 1
ATOM 605 O O . SER A 1 74 ? 4.017 -3.961 0.297 1.00 89.00 74 SER A O 1
ATOM 607 N N . LEU A 1 75 ? 4.603 -1.792 0.203 1.00 90.50 75 LEU A N 1
ATOM 608 C CA . LEU A 1 75 ? 4.345 -1.631 -1.230 1.00 90.50 75 LEU A CA 1
ATOM 609 C C . LEU A 1 75 ? 5.344 -2.429 -2.072 1.00 90.50 75 LEU A C 1
ATOM 611 O O . LEU A 1 75 ? 4.926 -3.113 -3.000 1.00 90.50 75 LEU A O 1
ATOM 615 N N . LEU A 1 76 ? 6.639 -2.376 -1.735 1.00 90.38 76 LEU A N 1
ATOM 616 C CA . LEU A 1 76 ? 7.662 -3.178 -2.410 1.00 90.38 76 LEU A CA 1
ATOM 617 C C . LEU A 1 76 ? 7.371 -4.672 -2.299 1.00 90.38 76 LEU A C 1
ATOM 619 O O . LEU A 1 76 ? 7.381 -5.362 -3.311 1.00 90.38 76 LEU A O 1
ATOM 623 N N . ASP A 1 77 ? 7.110 -5.167 -1.091 1.00 89.44 77 ASP A N 1
ATOM 624 C CA . ASP A 1 77 ? 6.810 -6.581 -0.850 1.00 89.44 77 ASP A CA 1
ATOM 625 C C . ASP A 1 77 ? 5.601 -7.037 -1.680 1.00 89.44 77 ASP A C 1
ATOM 627 O O . ASP A 1 77 ? 5.674 -8.016 -2.421 1.00 89.44 77 ASP A O 1
ATOM 631 N N . HIS A 1 78 ? 4.529 -6.241 -1.671 1.00 89.62 78 HIS A N 1
ATOM 632 C CA . HIS A 1 78 ? 3.341 -6.531 -2.463 1.00 89.62 78 HIS A CA 1
ATOM 633 C C . HIS A 1 78 ? 3.596 -6.475 -3.972 1.00 89.62 78 HIS A C 1
ATOM 635 O O . HIS A 1 78 ? 3.132 -7.346 -4.703 1.00 89.62 78 HIS A O 1
ATOM 641 N N . TRP A 1 79 ? 4.374 -5.501 -4.448 1.00 90.31 79 TRP A N 1
ATOM 642 C CA . TRP A 1 79 ? 4.763 -5.421 -5.853 1.00 90.31 79 TRP A CA 1
ATOM 643 C C . TRP A 1 79 ? 5.545 -6.665 -6.295 1.00 90.31 79 TRP A C 1
ATOM 645 O O . TRP A 1 79 ? 5.277 -7.189 -7.373 1.00 90.31 79 TRP A O 1
ATOM 655 N N . HIS A 1 80 ? 6.447 -7.197 -5.461 1.00 87.06 80 HIS A N 1
ATOM 656 C CA . HIS A 1 80 ? 7.156 -8.444 -5.774 1.00 87.06 80 HIS A CA 1
ATOM 657 C C . HIS A 1 80 ? 6.194 -9.630 -5.876 1.00 87.06 80 HIS A C 1
ATOM 659 O O . HIS A 1 80 ? 6.338 -10.436 -6.786 1.00 87.06 80 HIS A O 1
ATOM 665 N N . ILE A 1 81 ? 5.187 -9.714 -5.001 1.00 87.38 81 ILE A N 1
ATOM 666 C CA . ILE A 1 81 ? 4.152 -10.760 -5.067 1.00 87.38 81 ILE A CA 1
ATOM 667 C C . ILE A 1 81 ? 3.322 -10.638 -6.355 1.00 87.38 81 ILE A C 1
ATOM 669 O O . ILE A 1 81 ? 2.996 -11.652 -6.964 1.00 87.38 81 ILE A O 1
ATOM 673 N N . LEU A 1 82 ? 2.997 -9.416 -6.788 1.00 84.88 82 LEU A N 1
ATOM 674 C CA . LEU A 1 82 ? 2.241 -9.167 -8.022 1.00 84.88 82 LEU A CA 1
ATOM 675 C C . LEU A 1 82 ? 3.022 -9.511 -9.301 1.00 84.88 82 LEU A C 1
ATOM 677 O O . LEU A 1 82 ? 2.400 -9.801 -10.319 1.00 84.88 82 LEU A O 1
ATOM 681 N N . ASN A 1 83 ? 4.356 -9.447 -9.255 1.00 78.19 83 ASN A N 1
ATOM 682 C CA . ASN A 1 83 ? 5.245 -9.715 -10.391 1.00 78.19 83 ASN A CA 1
ATOM 683 C C . ASN A 1 83 ? 5.953 -11.081 -10.296 1.00 78.19 83 ASN A C 1
ATOM 685 O O . ASN A 1 83 ? 6.857 -11.349 -11.091 1.00 78.19 83 ASN A O 1
ATOM 689 N N . SER A 1 84 ? 5.576 -11.916 -9.320 1.00 70.75 84 SER A N 1
ATOM 690 C CA . SER A 1 84 ? 6.099 -13.276 -9.138 1.00 70.75 84 SER A CA 1
ATOM 691 C C . SER A 1 84 ? 5.339 -14.332 -9.938 1.00 70.75 84 SER A C 1
ATOM 693 O O . SER A 1 84 ? 4.212 -14.069 -10.409 1.00 70.75 84 SER A O 1
#